Protein AF-A0A0D7WUT8-F1 (afdb_monomer_lite)

Foldseek 3Di:
DVVVVVVVVVVVVVVVVVVVVVVVVVVLLVVLVVVLLVVLVVQLVVVDVQDPVNNVCSVPPDPVCNLVVCVVVVSDDPVVNVVSCVVRPD

Secondary structure (DSSP, 8-state):
-HHHHHHHHHHHHHHHHHHHHHHHHHHHHHHHHHHHHHHHHHHHHHHS---HHHHHHHHHS-HHHHHHHHHHTT-S-HHHHHHHHHHHH-

Structure (mmCIF, N/CA/C/O backbone):
data_AF-A0A0D7WUT8-F1
#
_entry.id   AF-A0A0D7WUT8-F1
#
loop_
_atom_site.group_PDB
_atom_site.id
_atom_site.type_symbol
_atom_site.label_atom_id
_atom_site.label_alt_id
_atom_site.label_comp_id
_atom_site.label_asym_id
_atom_site.label_entity_id
_atom_site.label_seq_id
_atom_site.pdbx_PDB_ins_code
_atom_site.Cartn_x
_atom_site.Cartn_y
_atom_site.Cartn_z
_atom_site.occupancy
_atom_site.B_iso_or_equiv
_atom_site.auth_seq_id
_atom_site.auth_comp_id
_atom_site.auth_asym_id
_atom_site.auth_atom_id
_atom_site.pdbx_PDB_model_num
ATOM 1 N N . MET A 1 1 ? 36.665 3.642 -39.635 1.00 60.22 1 MET A N 1
ATOM 2 C CA . MET A 1 1 ? 35.760 4.665 -39.055 1.00 60.22 1 MET A CA 1
ATOM 3 C C . MET A 1 1 ? 34.303 4.195 -38.999 1.00 60.22 1 MET A C 1
ATOM 5 O O . MET A 1 1 ? 33.701 4.300 -37.943 1.00 60.22 1 MET A O 1
ATOM 9 N N . LEU A 1 2 ? 33.761 3.588 -40.064 1.00 55.56 2 LEU A N 1
ATOM 10 C CA . LEU A 1 2 ? 32.404 3.006 -40.119 1.00 55.56 2 LEU A CA 1
ATOM 11 C C . LEU A 1 2 ? 31.989 2.039 -38.975 1.00 55.56 2 LEU A C 1
ATOM 13 O O . LEU A 1 2 ? 30.893 2.211 -38.448 1.00 55.56 2 LEU A O 1
ATOM 17 N N . PRO A 1 3 ? 32.816 1.070 -38.528 1.00 66.69 3 PRO A N 1
ATOM 18 C CA . PRO A 1 3 ? 32.397 0.122 -37.484 1.00 66.69 3 PRO A CA 1
ATOM 19 C C . PRO A 1 3 ? 32.229 0.766 -36.099 1.00 66.69 3 PRO A C 1
ATOM 21 O O . PRO A 1 3 ? 31.399 0.321 -35.315 1.00 66.69 3 PRO A O 1
ATOM 24 N N . ILE A 1 4 ? 32.954 1.851 -35.810 1.00 71.88 4 ILE A N 1
ATOM 25 C CA . ILE A 1 4 ? 32.871 2.565 -34.524 1.00 71.88 4 ILE A CA 1
ATOM 26 C C . ILE A 1 4 ? 31.520 3.286 -34.405 1.00 71.88 4 ILE A C 1
ATOM 28 O O . ILE A 1 4 ? 30.883 3.240 -33.358 1.00 71.88 4 ILE A O 1
ATOM 32 N N . ILE A 1 5 ? 31.046 3.880 -35.505 1.00 73.56 5 ILE A N 1
ATOM 33 C CA . ILE A 1 5 ? 29.763 4.595 -35.558 1.00 73.56 5 ILE A CA 1
ATOM 34 C C . ILE A 1 5 ? 28.595 3.628 -35.313 1.00 73.56 5 ILE A C 1
ATOM 36 O O . ILE A 1 5 ? 27.689 3.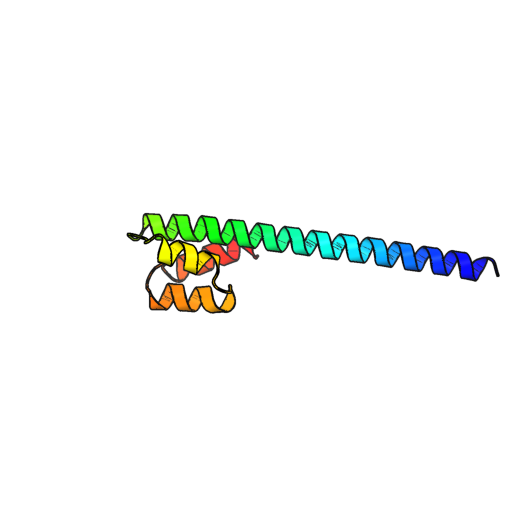937 -34.540 1.00 73.56 5 ILE A O 1
ATOM 40 N N . ILE A 1 6 ? 28.638 2.435 -35.914 1.00 77.06 6 ILE A N 1
ATOM 41 C CA . ILE A 1 6 ? 27.603 1.402 -35.742 1.00 77.06 6 ILE A CA 1
ATOM 42 C C . ILE A 1 6 ? 27.546 0.926 -34.282 1.00 77.06 6 ILE A C 1
ATOM 44 O O . ILE A 1 6 ? 26.461 0.833 -33.708 1.00 77.06 6 ILE A O 1
ATOM 48 N N . VAL A 1 7 ? 28.701 0.691 -33.651 1.00 75.69 7 VAL A N 1
ATOM 49 C CA . VAL A 1 7 ? 28.774 0.285 -32.237 1.00 75.69 7 VAL A CA 1
ATOM 50 C C . VAL A 1 7 ? 28.215 1.373 -31.314 1.00 75.69 7 VAL A C 1
ATOM 52 O O . VAL A 1 7 ? 27.436 1.065 -30.411 1.00 75.69 7 VAL A O 1
ATOM 55 N N . SER A 1 8 ? 28.525 2.649 -31.564 1.00 76.31 8 SER A N 1
ATOM 56 C CA . SER A 1 8 ? 27.965 3.760 -30.784 1.00 76.31 8 SER A CA 1
ATOM 57 C C . SER A 1 8 ? 26.438 3.859 -30.897 1.00 76.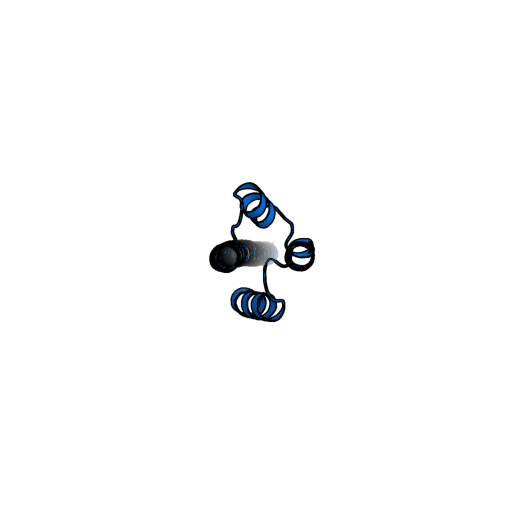31 8 SER A C 1
ATOM 59 O O . SER A 1 8 ? 25.774 4.094 -29.889 1.00 76.31 8 SER A O 1
ATOM 61 N N . ILE A 1 9 ? 25.861 3.625 -32.081 1.00 81.25 9 ILE A N 1
ATOM 62 C CA . ILE A 1 9 ? 24.400 3.641 -32.284 1.00 81.25 9 ILE A CA 1
ATOM 63 C C . ILE A 1 9 ? 23.717 2.509 -31.498 1.00 81.25 9 ILE A C 1
ATOM 65 O O . ILE A 1 9 ? 22.684 2.733 -30.863 1.00 81.25 9 ILE A O 1
ATOM 69 N N . ILE A 1 10 ? 24.307 1.310 -31.488 1.00 82.94 10 ILE A N 1
ATOM 70 C CA . ILE A 1 10 ? 23.773 0.154 -30.750 1.00 82.94 10 ILE A CA 1
ATOM 71 C C . ILE A 1 10 ? 23.762 0.421 -29.237 1.00 82.94 10 ILE A C 1
ATOM 73 O O . ILE A 1 10 ? 22.769 0.132 -28.569 1.00 82.94 10 ILE A O 1
ATOM 77 N N . ILE A 1 11 ? 24.825 1.024 -28.695 1.00 80.31 11 ILE A N 1
ATOM 78 C CA . ILE A 1 11 ? 24.911 1.371 -27.267 1.00 80.31 11 ILE A CA 1
ATOM 79 C C . ILE A 1 11 ? 23.811 2.372 -26.878 1.00 80.31 11 ILE A C 1
ATOM 81 O O . ILE A 1 11 ? 23.141 2.186 -25.862 1.00 80.31 11 ILE A O 1
ATOM 85 N N . VAL A 1 12 ? 23.570 3.399 -27.698 1.00 80.56 12 VAL A N 1
ATOM 86 C CA . VAL A 1 12 ? 22.508 4.392 -27.446 1.00 80.56 12 VAL A CA 1
ATOM 87 C C . VAL A 1 12 ? 21.118 3.743 -27.464 1.00 80.56 12 VAL A C 1
ATOM 89 O O . VAL A 1 12 ? 20.291 4.031 -26.595 1.00 80.56 12 VAL A O 1
ATOM 92 N N . LEU A 1 13 ? 20.865 2.824 -28.401 1.00 81.12 13 LEU A N 1
ATOM 93 C CA . LEU A 1 13 ? 19.610 2.071 -28.471 1.00 81.12 13 LEU A CA 1
ATOM 94 C C . LEU A 1 13 ? 19.373 1.231 -27.212 1.00 81.12 13 LEU A C 1
ATOM 96 O O . LEU A 1 13 ? 18.290 1.312 -26.627 1.00 81.12 13 LEU A O 1
ATOM 100 N N . LEU A 1 14 ? 20.389 0.495 -26.754 1.00 78.56 14 LEU A N 1
ATOM 101 C CA . LEU A 1 14 ? 20.314 -0.319 -25.538 1.00 78.56 14 LEU A CA 1
ATOM 102 C C . LEU A 1 14 ? 20.033 0.533 -24.296 1.00 78.56 14 LEU A C 1
ATOM 104 O O . LEU A 1 14 ? 19.136 0.201 -23.521 1.00 78.56 14 LEU A O 1
ATOM 108 N N . ILE A 1 15 ? 20.724 1.667 -24.139 1.00 76.88 15 ILE A N 1
ATOM 109 C CA . ILE A 1 15 ? 20.489 2.604 -23.029 1.00 76.88 15 ILE A CA 1
ATOM 110 C C . ILE A 1 15 ? 19.052 3.143 -23.073 1.00 76.88 15 ILE A C 1
ATOM 112 O O . ILE A 1 15 ? 18.391 3.218 -22.036 1.00 76.88 15 ILE A O 1
ATOM 116 N N . SER A 1 16 ? 18.530 3.464 -24.261 1.00 71.88 16 SER A N 1
ATOM 117 C CA . SER A 1 16 ? 17.154 3.955 -24.413 1.00 71.88 16 SER A CA 1
ATOM 118 C C . SER A 1 16 ? 16.105 2.909 -24.011 1.00 71.88 16 SER A C 1
ATOM 120 O O . SER A 1 16 ? 15.142 3.242 -23.316 1.00 71.88 16 SER A O 1
ATOM 122 N N . MET A 1 17 ? 16.308 1.637 -24.377 1.00 71.56 17 MET A N 1
ATOM 123 C CA . MET A 1 17 ? 15.422 0.537 -23.983 1.00 71.56 17 MET A CA 1
ATOM 124 C C . MET A 1 17 ? 15.491 0.293 -22.475 1.00 71.56 17 MET A C 1
ATOM 126 O O . MET A 1 17 ? 14.454 0.097 -21.841 1.00 71.56 17 MET A O 1
ATOM 130 N N . PHE A 1 18 ? 16.687 0.386 -21.889 1.00 69.81 18 PHE A N 1
ATOM 131 C CA . PHE A 1 18 ? 16.888 0.222 -20.452 1.00 69.81 18 PHE A CA 1
ATOM 132 C C . PHE A 1 18 ? 16.211 1.337 -19.647 1.00 69.81 18 PHE A C 1
ATOM 134 O O . PHE A 1 18 ? 15.483 1.066 -18.694 1.00 69.81 18 PHE A O 1
ATOM 141 N N . LEU A 1 19 ? 16.368 2.594 -20.076 1.00 71.94 19 LEU A N 1
ATOM 142 C CA . LEU A 1 19 ? 15.682 3.744 -19.482 1.00 71.94 19 LEU A CA 1
ATOM 143 C C . LEU A 1 19 ? 14.166 3.590 -19.589 1.00 71.94 19 LEU A C 1
ATOM 145 O O . LEU A 1 19 ? 13.455 3.783 -18.605 1.00 71.94 19 LEU A O 1
ATOM 149 N N . LYS A 1 20 ? 13.656 3.198 -20.761 1.00 67.94 20 LYS A N 1
ATOM 150 C CA . LYS A 1 20 ? 12.220 2.996 -20.975 1.00 67.94 20 LYS A CA 1
ATOM 151 C C . LYS A 1 20 ? 11.663 1.901 -20.061 1.00 67.94 20 LYS A C 1
ATOM 153 O O . LYS A 1 20 ? 10.622 2.119 -19.445 1.00 67.94 20 LYS A O 1
ATOM 158 N N . GLY A 1 21 ? 12.379 0.784 -19.909 1.00 66.19 21 GLY A N 1
ATOM 159 C CA . GLY A 1 21 ? 12.038 -0.280 -18.959 1.00 66.19 21 GLY A CA 1
ATOM 160 C C . GLY A 1 21 ? 12.059 0.197 -17.504 1.00 66.19 21 GLY A C 1
ATOM 161 O O . GLY A 1 21 ? 11.120 -0.061 -16.756 1.00 66.19 21 GLY A O 1
ATOM 162 N N . TYR A 1 22 ? 13.067 0.984 -17.121 1.00 70.19 22 TYR A N 1
ATOM 163 C CA . TYR A 1 22 ? 13.174 1.566 -15.781 1.00 70.19 22 TYR A CA 1
ATOM 164 C C . TYR A 1 22 ? 12.017 2.526 -15.459 1.00 70.19 22 TYR A C 1
ATOM 166 O O . TYR A 1 22 ? 11.411 2.444 -14.390 1.00 70.19 22 TYR A O 1
ATOM 174 N N . PHE A 1 23 ? 11.661 3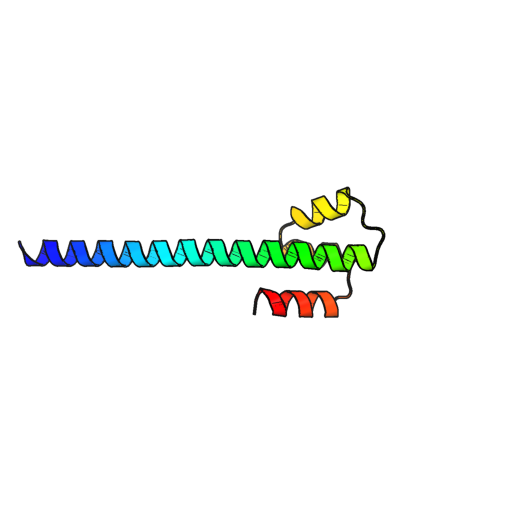.419 -16.388 1.00 69.38 23 PHE A N 1
ATOM 175 C CA . PHE A 1 23 ? 10.521 4.323 -16.213 1.00 69.38 23 PHE A CA 1
ATOM 176 C C . PHE A 1 23 ? 9.190 3.574 -16.159 1.00 69.38 23 PHE A C 1
ATOM 178 O O . PHE A 1 23 ? 8.318 3.946 -15.373 1.00 69.38 23 PHE A O 1
ATOM 185 N N . TYR A 1 24 ? 9.031 2.533 -16.976 1.00 69.12 24 TYR A N 1
ATOM 186 C CA . TYR A 1 24 ? 7.834 1.700 -16.975 1.00 69.12 24 TYR A CA 1
ATOM 187 C C . TYR A 1 24 ? 7.671 0.974 -15.633 1.00 69.12 24 TYR A C 1
ATOM 189 O O . TYR A 1 24 ? 6.635 1.111 -14.986 1.00 69.12 24 TYR A O 1
ATOM 197 N N . SER A 1 25 ? 8.747 0.354 -15.142 1.00 67.56 25 SER A N 1
ATOM 198 C CA . SER A 1 25 ? 8.793 -0.295 -13.828 1.00 67.56 25 SER A CA 1
ATOM 199 C C . SER A 1 25 ? 8.483 0.680 -12.683 1.00 67.56 25 SER A C 1
ATOM 201 O O . SER A 1 25 ? 7.677 0.374 -11.806 1.00 67.56 25 SER A O 1
ATOM 203 N N . LYS A 1 26 ? 9.020 1.910 -12.720 1.00 71.56 26 LYS A N 1
ATOM 204 C CA . LYS A 1 26 ? 8.693 2.952 -11.728 1.00 71.56 26 LYS A CA 1
ATOM 205 C C . LYS A 1 26 ? 7.220 3.358 -11.746 1.00 71.56 26 LYS A C 1
ATOM 207 O O . LYS A 1 26 ? 6.638 3.593 -10.687 1.00 71.56 26 LYS A O 1
ATOM 212 N N . LYS A 1 27 ? 6.615 3.473 -12.932 1.00 75.50 27 LYS A N 1
ATOM 213 C CA . LYS A 1 27 ? 5.188 3.805 -13.068 1.00 75.50 27 LYS A CA 1
ATOM 214 C C . LYS A 1 27 ? 4.302 2.673 -12.555 1.00 75.50 27 LYS A C 1
ATOM 216 O O . LYS A 1 27 ? 3.330 2.955 -11.860 1.00 75.50 27 LYS A O 1
ATOM 221 N N . GLU A 1 28 ? 4.647 1.422 -12.845 1.00 76.69 28 GLU A N 1
ATOM 222 C CA . GLU A 1 28 ? 3.922 0.257 -12.330 1.00 76.69 28 GLU A CA 1
ATOM 223 C C . GLU A 1 28 ? 4.041 0.122 -10.814 1.00 76.69 28 GLU A C 1
ATOM 225 O O . GLU A 1 28 ? 3.025 -0.062 -10.149 1.00 76.69 28 GLU A O 1
ATOM 230 N N . ALA A 1 29 ? 5.237 0.302 -10.248 1.00 75.31 29 ALA A N 1
ATOM 231 C CA . ALA A 1 29 ? 5.440 0.289 -8.801 1.00 75.31 29 ALA A CA 1
ATOM 232 C C . ALA A 1 29 ? 4.607 1.375 -8.102 1.00 75.31 29 ALA A C 1
ATOM 234 O O . ALA A 1 29 ? 3.920 1.098 -7.121 1.00 75.31 29 ALA A O 1
ATOM 235 N N . LYS A 1 30 ? 4.586 2.594 -8.659 1.00 78.19 30 LYS A N 1
ATOM 236 C CA . LYS A 1 30 ? 3.761 3.689 -8.132 1.00 78.19 30 LYS A CA 1
ATOM 237 C C . LYS A 1 30 ? 2.263 3.389 -8.249 1.00 78.19 30 LYS A C 1
ATOM 239 O O . LYS A 1 30 ? 1.505 3.717 -7.344 1.00 78.19 30 LYS A O 1
ATOM 244 N N . LYS A 1 31 ? 1.827 2.750 -9.339 1.00 82.81 31 LYS A N 1
ATOM 245 C CA . LYS A 1 31 ? 0.429 2.330 -9.519 1.00 82.81 31 LYS A CA 1
ATOM 246 C C . LYS A 1 31 ? 0.025 1.264 -8.493 1.00 82.81 31 LYS A C 1
ATOM 248 O O . LYS A 1 31 ? -1.036 1.390 -7.890 1.00 82.81 31 LYS A O 1
ATOM 253 N N . LYS A 1 32 ? 0.876 0.257 -8.271 1.00 82.62 32 LYS A N 1
ATOM 254 C CA . LYS A 1 32 ? 0.684 -0.776 -7.240 1.00 82.62 32 LYS A CA 1
ATOM 255 C C . LYS A 1 32 ? 0.577 -0.160 -5.844 1.00 82.62 32 LYS A C 1
ATOM 257 O O . LYS A 1 32 ? -0.337 -0.496 -5.104 1.00 82.62 32 LYS A O 1
ATOM 262 N N . GLU A 1 33 ? 1.442 0.800 -5.519 1.00 83.06 33 GLU A N 1
ATOM 263 C CA . GLU A 1 33 ? 1.406 1.501 -4.231 1.00 83.06 33 GLU A CA 1
ATOM 264 C C . GLU A 1 33 ? 0.107 2.293 -4.018 1.00 83.06 33 GLU A C 1
ATOM 266 O O . GLU A 1 33 ? -0.491 2.208 -2.948 1.00 83.06 33 GLU A O 1
ATOM 271 N N . VAL A 1 34 ? -0.355 3.041 -5.025 1.00 84.50 34 VAL A N 1
ATOM 272 C CA . VAL A 1 34 ? -1.616 3.797 -4.928 1.00 84.50 34 VAL A CA 1
ATOM 273 C C . VAL A 1 34 ? -2.803 2.854 -4.728 1.00 84.50 34 VAL A C 1
ATOM 275 O O . VAL A 1 34 ? -3.638 3.104 -3.860 1.00 84.50 34 VAL A O 1
ATOM 278 N N . ASN A 1 35 ? -2.854 1.750 -5.478 1.00 87.44 35 ASN A N 1
ATOM 279 C CA . ASN A 1 35 ? -3.910 0.749 -5.334 1.00 87.44 35 ASN A CA 1
ATOM 280 C C . ASN A 1 35 ? -3.890 0.094 -3.947 1.00 87.44 35 ASN A C 1
ATOM 282 O O . ASN A 1 35 ? -4.939 -0.018 -3.318 1.00 87.44 35 ASN A O 1
ATOM 286 N N . PHE A 1 36 ? -2.707 -0.276 -3.450 1.00 89.44 36 PHE A N 1
ATOM 287 C CA . PHE A 1 36 ? -2.531 -0.811 -2.102 1.00 89.44 36 PHE A CA 1
ATOM 288 C C . PHE A 1 36 ? -3.053 0.161 -1.037 1.00 89.44 36 PHE A C 1
ATOM 290 O O . PHE A 1 36 ? -3.835 -0.241 -0.182 1.00 89.44 36 PHE A O 1
ATOM 297 N N . ARG A 1 37 ? -2.674 1.446 -1.103 1.00 85.81 37 ARG A N 1
ATOM 298 C CA . ARG A 1 37 ? -3.115 2.458 -0.126 1.00 85.81 37 ARG A CA 1
ATOM 299 C C . ARG A 1 37 ? -4.620 2.707 -0.185 1.00 85.81 37 ARG A C 1
ATOM 301 O O . ARG A 1 37 ? -5.250 2.838 0.858 1.00 85.81 37 ARG A O 1
ATOM 308 N N . SER A 1 38 ? -5.198 2.738 -1.384 1.00 86.50 38 SER A N 1
ATOM 309 C CA . SER A 1 38 ? -6.644 2.898 -1.557 1.00 86.50 38 SER A CA 1
ATOM 310 C C . SER A 1 38 ? -7.422 1.719 -0.972 1.00 86.50 38 SER A C 1
ATOM 312 O O . SER A 1 38 ? -8.439 1.927 -0.317 1.00 86.50 38 SER A O 1
ATOM 314 N N . GLU A 1 39 ? -6.959 0.489 -1.201 1.00 87.19 39 GLU A N 1
ATOM 315 C CA . GLU A 1 39 ? -7.620 -0.716 -0.690 1.00 87.19 39 GLU A CA 1
ATOM 316 C C . GLU A 1 39 ? -7.424 -0.858 0.829 1.00 87.19 39 GLU A C 1
ATOM 318 O O . GLU A 1 39 ? -8.356 -1.215 1.544 1.00 87.19 39 GLU A O 1
ATOM 323 N N . LEU A 1 40 ? -6.248 -0.478 1.337 1.00 87.88 40 LEU A N 1
ATOM 324 C CA . LEU A 1 40 ? -5.961 -0.390 2.767 1.00 87.88 40 LEU A CA 1
ATOM 325 C C . LEU A 1 40 ? -6.923 0.573 3.474 1.00 87.88 40 LEU A C 1
ATOM 327 O O . LEU A 1 40 ? -7.503 0.210 4.492 1.00 87.88 40 LEU A O 1
ATOM 331 N N . LEU A 1 41 ? -7.113 1.781 2.936 1.00 87.12 41 LEU A N 1
ATOM 332 C CA . LEU A 1 41 ? -8.039 2.759 3.507 1.00 87.12 41 LEU A CA 1
ATOM 333 C C . LEU A 1 41 ? -9.475 2.245 3.523 1.00 87.12 41 LEU A C 1
ATOM 335 O O . LEU A 1 41 ? -10.139 2.380 4.542 1.00 87.12 41 LEU A O 1
ATOM 339 N N . ALA A 1 42 ? -9.930 1.606 2.443 1.00 85.62 42 ALA A N 1
ATOM 340 C CA . ALA A 1 42 ? -11.270 1.026 2.391 1.00 85.62 42 ALA A CA 1
ATOM 341 C C . ALA A 1 42 ? -11.478 -0.045 3.478 1.00 85.62 42 ALA A C 1
ATOM 343 O O . ALA A 1 42 ? -12.534 -0.099 4.105 1.00 85.62 42 ALA A O 1
ATOM 344 N N . ILE A 1 43 ? -10.459 -0.871 3.745 1.00 84.81 43 ILE A N 1
ATOM 345 C CA . ILE A 1 43 ? -10.504 -1.870 4.819 1.00 84.81 43 ILE A CA 1
ATOM 346 C C . ILE A 1 43 ? -10.544 -1.192 6.192 1.00 84.81 43 ILE A C 1
ATOM 348 O O . ILE A 1 43 ? -11.338 -1.595 7.039 1.00 84.81 43 ILE A O 1
ATOM 352 N N . ILE A 1 44 ? -9.723 -0.172 6.436 1.00 82.94 44 ILE A N 1
ATOM 353 C CA . ILE A 1 44 ? -9.690 0.503 7.742 1.00 82.94 44 ILE A CA 1
ATOM 354 C C . ILE A 1 44 ? -10.986 1.291 7.985 1.00 82.94 44 ILE A C 1
ATOM 356 O O . ILE A 1 44 ? -11.487 1.280 9.103 1.00 82.94 44 ILE A O 1
ATOM 360 N N . ASP A 1 45 ? -11.561 1.919 6.958 1.00 82.38 45 ASP A N 1
ATOM 361 C CA . ASP A 1 45 ? -12.819 2.677 7.048 1.00 82.38 45 ASP A CA 1
ATOM 362 C C . ASP A 1 45 ? -14.012 1.743 7.303 1.00 82.38 45 ASP A C 1
ATOM 364 O O . ASP A 1 45 ? -14.915 2.042 8.077 1.00 82.38 45 ASP A O 1
ATOM 368 N N . SER A 1 46 ? -13.971 0.529 6.742 1.00 77.25 46 SER A N 1
ATOM 369 C CA . SER A 1 46 ? -14.976 -0.497 7.041 1.00 77.25 46 SER A CA 1
ATOM 370 C C . SER A 1 46 ? -14.893 -1.057 8.469 1.00 77.25 46 SER A C 1
ATOM 372 O O . SER A 1 46 ? -15.886 -1.576 8.974 1.00 77.25 46 SER A O 1
ATOM 374 N N . ASN A 1 47 ? -13.724 -0.963 9.117 1.00 68.19 47 ASN A N 1
ATOM 375 C CA . ASN A 1 47 ? -13.459 -1.546 10.438 1.00 68.19 47 ASN A CA 1
ATOM 376 C C . ASN A 1 47 ? -13.349 -0.504 11.566 1.00 68.19 47 ASN A C 1
ATOM 378 O O . ASN A 1 47 ? -13.379 -0.874 12.739 1.00 68.19 47 ASN A O 1
ATOM 382 N N . SER A 1 48 ? -13.210 0.783 11.246 1.00 65.38 48 SER A N 1
ATOM 383 C CA . SER A 1 48 ? -12.996 1.857 12.217 1.00 65.38 48 SER A CA 1
ATOM 384 C C . SER A 1 48 ? -13.608 3.168 11.723 1.00 65.38 48 SER A C 1
ATOM 386 O O . SER A 1 48 ? -13.665 3.417 10.524 1.00 65.38 48 SER A O 1
ATOM 388 N N . LEU A 1 49 ? -14.025 4.034 12.653 1.00 67.75 49 LEU A N 1
ATOM 389 C CA . LEU A 1 49 ? -14.380 5.425 12.352 1.00 67.75 49 LEU A CA 1
ATOM 390 C C . LEU A 1 49 ? -13.099 6.202 12.024 1.00 67.75 49 LEU A C 1
ATOM 392 O O . LEU A 1 49 ? -12.499 6.851 12.882 1.00 67.75 49 LEU A O 1
ATOM 396 N N . LEU A 1 50 ? -12.655 6.067 10.781 1.00 75.12 50 LEU A N 1
ATOM 397 C CA . LEU A 1 50 ? -11.427 6.649 10.272 1.00 75.12 50 LEU A CA 1
ATOM 398 C C . LEU A 1 50 ? -11.644 8.157 10.075 1.00 75.12 50 LEU A C 1
ATOM 400 O O . LEU A 1 50 ? -12.528 8.579 9.332 1.00 75.12 50 LEU A O 1
ATOM 404 N N . THR A 1 51 ? -10.864 8.996 10.758 1.00 79.62 51 THR A N 1
ATOM 405 C CA . THR A 1 51 ? -10.932 10.450 10.551 1.00 79.62 51 THR A CA 1
ATOM 406 C C . THR A 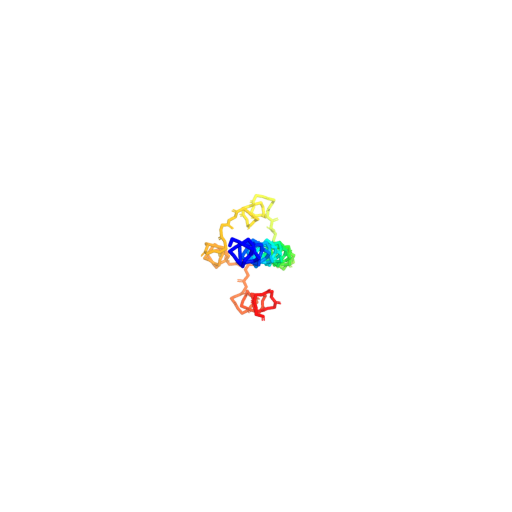1 51 ? -10.179 10.856 9.284 1.00 79.62 51 THR A C 1
ATOM 408 O O . THR A 1 51 ? -9.198 10.221 8.889 1.00 79.62 51 THR A O 1
ATOM 411 N N . GLU A 1 52 ? -10.605 11.952 8.654 1.00 79.25 52 GLU A N 1
ATOM 412 C CA . GLU A 1 52 ? -9.987 12.482 7.427 1.00 79.25 52 GLU A CA 1
ATOM 413 C C . GLU A 1 52 ? -8.484 12.787 7.609 1.00 79.25 52 GLU A C 1
ATOM 415 O O . GLU A 1 52 ? -7.673 12.555 6.705 1.00 79.25 52 GLU A O 1
ATOM 420 N N . ASP A 1 53 ? -8.086 13.194 8.818 1.00 82.62 53 ASP A N 1
ATOM 421 C CA . ASP A 1 53 ? -6.688 13.412 9.200 1.00 82.62 53 ASP A CA 1
ATOM 422 C C . ASP A 1 53 ? -5.862 12.118 9.164 1.00 82.62 53 ASP A C 1
ATOM 424 O O . ASP A 1 53 ? -4.755 12.098 8.620 1.00 82.62 53 ASP A O 1
ATOM 428 N N . ILE A 1 54 ? -6.402 11.013 9.692 1.00 82.06 54 ILE A N 1
ATOM 429 C CA . ILE A 1 54 ? -5.725 9.708 9.698 1.00 82.06 54 ILE A CA 1
ATOM 430 C C . ILE A 1 54 ? -5.657 9.149 8.273 1.00 82.06 54 ILE A C 1
ATOM 432 O O . ILE A 1 54 ? -4.611 8.633 7.874 1.00 82.06 54 ILE A O 1
ATOM 436 N N . ALA A 1 55 ? -6.717 9.307 7.472 1.00 82.38 55 ALA A N 1
ATOM 437 C CA . ALA A 1 55 ? -6.712 8.905 6.065 1.00 82.38 55 ALA A CA 1
ATOM 438 C C . ALA A 1 55 ? -5.605 9.631 5.285 1.00 82.38 55 ALA A C 1
ATOM 440 O O . ALA A 1 55 ? -4.802 9.016 4.576 1.00 82.38 55 ALA A O 1
ATOM 441 N N . THR A 1 56 ? -5.520 10.948 5.473 1.00 83.94 56 THR A N 1
ATOM 442 C CA . THR A 1 56 ? -4.503 11.799 4.847 1.00 83.94 56 THR A CA 1
ATOM 443 C C . THR A 1 56 ? -3.101 11.424 5.317 1.00 83.94 56 THR A C 1
ATOM 445 O O . THR A 1 56 ? -2.160 11.377 4.517 1.00 83.94 56 THR A O 1
ATOM 448 N N . TYR A 1 57 ? -2.946 11.099 6.600 1.00 85.19 57 TYR A N 1
ATOM 449 C CA . TYR A 1 57 ? -1.678 10.640 7.150 1.00 85.19 57 TYR A CA 1
ATOM 450 C C . TYR A 1 57 ? -1.243 9.310 6.523 1.00 85.19 57 TYR A C 1
ATOM 452 O O . TYR A 1 57 ? -0.125 9.216 6.017 1.00 85.19 57 TYR A O 1
ATOM 460 N N . ILE A 1 58 ? -2.139 8.321 6.440 1.00 84.75 58 ILE A N 1
ATOM 461 C CA . ILE A 1 58 ? -1.890 7.021 5.798 1.00 84.75 58 ILE A CA 1
ATOM 462 C C . ILE A 1 58 ? -1.476 7.187 4.335 1.00 84.75 58 ILE A C 1
ATOM 464 O O . ILE A 1 58 ? -0.589 6.473 3.874 1.00 84.75 58 ILE A O 1
ATOM 468 N N . MET A 1 59 ? -2.059 8.138 3.601 1.00 83.06 59 MET A N 1
ATOM 469 C CA . MET A 1 59 ? -1.695 8.400 2.202 1.00 83.06 59 MET A CA 1
ATOM 470 C C . MET A 1 59 ? -0.295 8.992 2.041 1.00 83.06 59 MET A C 1
ATOM 472 O O . MET A 1 59 ? 0.394 8.679 1.069 1.00 83.06 59 MET A O 1
ATOM 476 N N . ASN A 1 60 ? 0.139 9.811 2.997 1.00 84.81 60 ASN A N 1
ATOM 477 C CA . ASN A 1 60 ? 1.408 10.533 2.926 1.00 84.81 60 ASN A CA 1
ATOM 478 C C . ASN A 1 60 ? 2.559 9.825 3.656 1.00 84.81 60 ASN A C 1
ATOM 480 O O . ASN A 1 60 ? 3.728 10.154 3.442 1.00 84.81 60 ASN A O 1
ATOM 484 N N . LEU A 1 61 ? 2.261 8.839 4.505 1.00 85.44 61 LEU A N 1
ATOM 485 C CA . LEU A 1 61 ? 3.271 8.155 5.300 1.00 85.44 61 LEU A CA 1
ATOM 486 C C . LEU A 1 61 ? 4.143 7.235 4.425 1.00 85.44 61 LEU A C 1
ATOM 488 O O . LEU A 1 61 ? 3.615 6.499 3.586 1.00 85.44 61 LEU A O 1
ATOM 492 N N . PRO A 1 62 ? 5.474 7.197 4.612 1.00 84.31 62 PRO A N 1
ATOM 493 C CA . PRO A 1 62 ? 6.327 6.235 3.922 1.00 84.31 62 PRO A CA 1
ATOM 494 C C . PRO A 1 62 ? 5.905 4.790 4.225 1.00 84.31 62 PRO A C 1
ATOM 496 O O . PRO A 1 62 ? 5.702 4.446 5.387 1.00 84.31 62 PRO A O 1
ATOM 499 N N . LEU A 1 63 ? 5.870 3.920 3.209 1.00 78.31 63 LEU A N 1
ATOM 500 C CA . LEU A 1 63 ? 5.483 2.499 3.326 1.00 78.31 63 LEU A CA 1
ATOM 501 C C . LEU A 1 63 ? 6.193 1.759 4.476 1.00 78.31 63 LEU A C 1
ATOM 503 O O . LEU A 1 63 ? 5.568 0.992 5.197 1.00 78.31 63 LEU A O 1
ATOM 507 N N . LYS A 1 64 ? 7.483 2.050 4.700 1.00 78.81 64 LYS A N 1
ATOM 508 C CA . LYS A 1 64 ? 8.282 1.466 5.795 1.00 78.81 64 LYS A CA 1
ATOM 509 C C . LYS A 1 64 ? 7.769 1.810 7.197 1.00 78.81 64 LYS A C 1
ATOM 511 O O . LYS A 1 64 ? 8.032 1.068 8.131 1.00 78.81 64 LYS A O 1
ATOM 516 N N . ARG A 1 65 ? 7.120 2.965 7.354 1.00 81.31 65 ARG A N 1
ATOM 517 C CA . ARG A 1 65 ? 6.547 3.431 8.627 1.00 81.31 65 ARG A CA 1
ATOM 518 C C . ARG A 1 65 ? 5.053 3.147 8.724 1.00 81.31 65 ARG A C 1
ATOM 520 O O . ARG A 1 65 ? 4.508 3.165 9.818 1.00 81.31 65 ARG A O 1
ATOM 527 N N . LEU A 1 66 ? 4.414 2.871 7.591 1.00 84.25 66 LEU A N 1
ATOM 528 C CA . LEU A 1 66 ? 2.987 2.622 7.512 1.00 84.25 66 LEU A CA 1
ATOM 529 C C . LEU A 1 66 ? 2.567 1.387 8.305 1.00 84.25 66 LEU A C 1
ATOM 531 O O . LEU A 1 66 ? 1.598 1.468 9.042 1.00 84.25 66 LEU A O 1
ATOM 535 N N . SER A 1 67 ? 3.312 0.284 8.229 1.00 80.25 67 SER A N 1
ATOM 536 C CA . SER A 1 67 ? 2.995 -0.918 9.012 1.00 80.25 67 SER A CA 1
ATOM 537 C C . SER A 1 67 ? 3.008 -0.661 10.521 1.00 80.25 67 SER A C 1
ATOM 539 O O . SER A 1 67 ? 2.082 -1.071 11.206 1.00 80.25 67 SER A O 1
ATOM 541 N N . ILE A 1 68 ? 4.015 0.070 11.011 1.00 83.25 68 ILE A N 1
ATOM 542 C CA . ILE A 1 68 ? 4.166 0.406 12.434 1.00 83.25 68 ILE A CA 1
ATOM 543 C C . ILE A 1 68 ? 3.003 1.285 12.891 1.00 83.25 68 ILE A C 1
ATOM 545 O O . ILE A 1 68 ? 2.355 0.974 13.879 1.00 83.25 68 ILE A O 1
ATOM 549 N N . PHE A 1 69 ? 2.688 2.337 12.130 1.00 86.06 69 PHE A N 1
ATOM 550 C CA . PHE A 1 69 ? 1.573 3.232 12.441 1.00 86.06 69 PHE A CA 1
ATOM 551 C C . PHE A 1 69 ? 0.233 2.486 12.508 1.00 86.06 69 PHE A C 1
ATOM 553 O O . PHE A 1 69 ? -0.551 2.672 13.433 1.00 86.06 69 PHE A O 1
ATOM 560 N N . LEU A 1 70 ? -0.032 1.618 11.532 1.00 84.94 70 LEU A N 1
ATOM 561 C CA . LEU A 1 70 ? -1.264 0.833 11.489 1.00 84.94 70 LEU A CA 1
ATOM 562 C C . LEU A 1 70 ? -1.397 -0.122 12.684 1.00 84.94 70 LEU A C 1
ATOM 564 O O . LEU A 1 70 ? -2.508 -0.330 13.171 1.00 84.94 70 LEU A O 1
ATOM 568 N N . GLU A 1 71 ? -0.279 -0.680 13.147 1.00 82.00 71 GLU A N 1
ATOM 569 C CA . GLU A 1 71 ? -0.211 -1.580 14.300 1.00 82.00 71 GLU A CA 1
ATOM 570 C C . GLU A 1 71 ? -0.372 -0.821 15.626 1.00 82.00 71 GLU A C 1
ATOM 572 O O . GLU A 1 71 ? -1.218 -1.192 16.437 1.00 82.00 71 GLU A O 1
ATOM 577 N N . GLU A 1 72 ? 0.351 0.290 15.811 1.00 84.31 72 GLU A N 1
ATOM 578 C CA . GLU A 1 72 ? 0.258 1.161 16.995 1.00 84.31 72 GLU A CA 1
ATOM 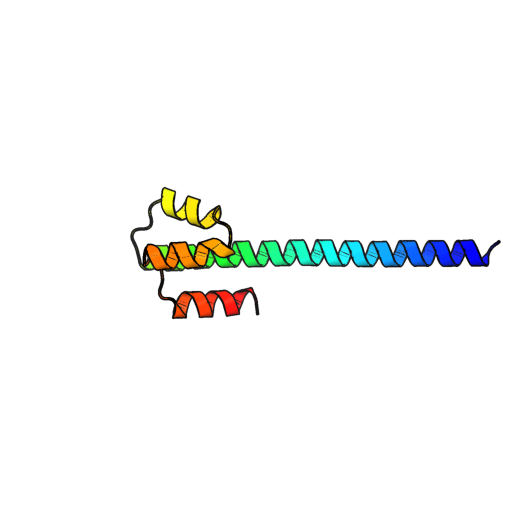579 C C . GLU A 1 72 ? -1.164 1.686 17.216 1.00 84.31 72 GLU A C 1
ATOM 581 O O . GLU A 1 72 ? -1.649 1.741 18.346 1.00 84.31 72 GLU A O 1
ATOM 586 N N . HIS A 1 73 ? -1.854 2.037 16.131 1.00 80.75 73 HIS A N 1
ATOM 587 C CA . HIS A 1 73 ? -3.225 2.533 16.180 1.00 80.75 73 HIS A CA 1
ATOM 588 C C . HIS A 1 73 ? -4.283 1.425 16.078 1.00 80.75 73 HIS A C 1
ATOM 590 O O . HIS A 1 73 ? -5.469 1.742 16.032 1.00 80.75 73 HIS A O 1
ATOM 596 N N . THR A 1 74 ? -3.886 0.143 16.062 1.00 79.94 74 THR A N 1
ATOM 597 C CA . THR A 1 74 ? -4.789 -1.022 15.918 1.00 79.94 74 THR A CA 1
ATOM 598 C C . THR A 1 74 ? -5.819 -0.870 14.787 1.00 79.94 74 THR A C 1
ATOM 600 O O . THR A 1 74 ? -6.939 -1.367 14.861 1.00 79.94 74 THR A O 1
ATOM 603 N N . LEU A 1 75 ? -5.424 -0.192 13.704 1.00 80.25 75 LEU A N 1
ATOM 604 C CA . LEU A 1 75 ? -6.314 0.170 12.594 1.00 80.25 75 LEU A CA 1
ATOM 605 C C . LEU A 1 75 ? -6.632 -1.018 11.683 1.00 80.25 75 LEU A C 1
ATOM 607 O O . LEU A 1 75 ? -7.620 -1.003 10.952 1.00 80.25 75 LEU A O 1
ATOM 611 N N . ILE A 1 76 ? -5.778 -2.039 11.691 1.00 82.00 76 ILE A N 1
ATOM 612 C CA . ILE A 1 76 ? -5.934 -3.240 10.877 1.00 82.00 76 ILE A CA 1
ATOM 613 C C . ILE A 1 76 ? -5.253 -4.431 11.551 1.00 82.00 76 ILE A C 1
ATOM 615 O O . ILE A 1 76 ? -4.202 -4.296 12.178 1.00 82.00 76 ILE A O 1
ATOM 619 N N . HIS A 1 77 ? -5.828 -5.621 11.382 1.00 82.56 77 HIS A N 1
ATOM 620 C CA . HIS A 1 77 ? -5.177 -6.864 11.785 1.00 82.56 77 HIS A CA 1
ATOM 621 C C . HIS A 1 77 ? -3.935 -7.148 10.931 1.00 82.56 77 HIS A C 1
ATOM 623 O O . HIS A 1 77 ? -3.945 -6.980 9.707 1.00 82.56 77 HIS A O 1
ATOM 629 N N . GLN A 1 78 ? -2.875 -7.634 11.579 1.00 78.75 78 GLN A N 1
ATOM 630 C CA . GLN A 1 78 ? -1.585 -7.901 10.940 1.00 78.75 78 GLN A CA 1
ATOM 631 C C . GLN A 1 78 ? -1.707 -8.927 9.798 1.00 78.75 78 GLN A C 1
ATOM 633 O O . GLN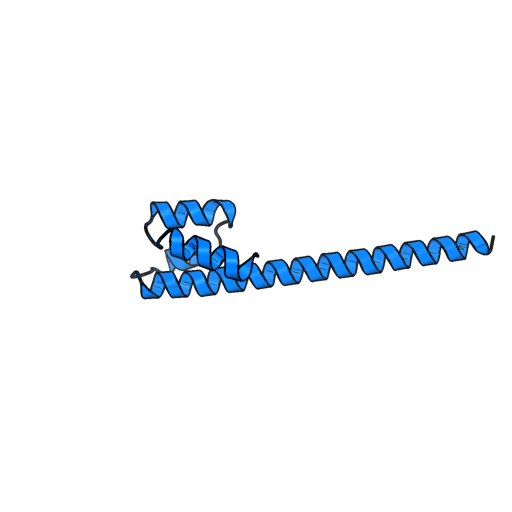 A 1 78 ? -1.123 -8.727 8.735 1.00 78.75 78 GLN A O 1
ATOM 638 N N . ASP A 1 79 ? -2.544 -9.959 9.958 1.00 84.12 79 ASP A N 1
ATOM 639 C CA . ASP A 1 79 ? -2.826 -10.945 8.904 1.00 84.12 79 ASP A CA 1
ATOM 640 C C . ASP A 1 79 ? -3.438 -10.307 7.651 1.00 84.12 79 ASP A C 1
ATOM 642 O O . ASP A 1 79 ? -3.015 -10.593 6.528 1.00 84.12 79 ASP A O 1
ATOM 646 N N . THR A 1 80 ? -4.400 -9.397 7.828 1.00 84.69 80 THR A N 1
ATOM 647 C CA . THR A 1 80 ? -5.041 -8.671 6.723 1.00 84.69 80 THR A CA 1
ATOM 648 C C . THR A 1 80 ? -4.040 -7.763 6.015 1.00 84.69 80 THR A C 1
ATOM 650 O O . THR A 1 80 ? -4.007 -7.723 4.785 1.00 84.69 80 THR A O 1
ATOM 653 N N . LEU A 1 81 ? -3.175 -7.077 6.771 1.00 83.50 81 LEU A N 1
ATOM 654 C CA . LEU A 1 81 ? -2.106 -6.252 6.209 1.00 83.50 81 LEU A CA 1
ATOM 655 C C . LEU A 1 81 ? -1.121 -7.091 5.378 1.00 83.50 81 LEU A C 1
ATOM 657 O O . LEU A 1 81 ? -0.766 -6.689 4.269 1.00 83.50 81 LEU A O 1
ATOM 661 N N . ILE A 1 82 ? -0.715 -8.262 5.880 1.00 84.44 82 ILE A N 1
ATOM 662 C CA . ILE A 1 82 ? 0.191 -9.183 5.178 1.00 84.44 82 ILE A CA 1
ATOM 663 C C . ILE A 1 82 ? -0.456 -9.694 3.885 1.00 84.44 82 ILE A C 1
ATOM 665 O O . ILE A 1 82 ? 0.185 -9.676 2.835 1.00 84.44 82 ILE A O 1
ATOM 669 N N . GLN A 1 83 ? -1.728 -10.105 3.919 1.00 85.62 83 GLN A N 1
ATOM 670 C CA . GLN A 1 83 ? -2.449 -10.545 2.717 1.00 85.62 83 GLN A CA 1
ATOM 671 C C . GLN A 1 83 ? -2.544 -9.433 1.665 1.00 85.62 83 GLN A C 1
ATOM 673 O O . GLN A 1 83 ? -2.327 -9.682 0.476 1.00 85.62 83 GLN A O 1
ATOM 678 N N . LEU A 1 84 ? -2.813 -8.198 2.098 1.00 86.06 84 LEU A N 1
ATOM 679 C CA . LEU A 1 84 ? -2.880 -7.040 1.212 1.00 86.06 84 LEU A CA 1
ATOM 680 C C . LEU A 1 84 ? -1.513 -6.727 0.588 1.00 86.06 84 LEU A C 1
ATOM 682 O O . LEU A 1 84 ? -1.424 -6.460 -0.608 1.00 86.06 84 LEU A O 1
ATOM 686 N N . GLN A 1 85 ? -0.435 -6.797 1.373 1.00 84.31 85 GLN A N 1
ATOM 687 C CA . GLN A 1 85 ? 0.921 -6.596 0.861 1.00 84.31 85 GLN A CA 1
ATOM 688 C C . GLN A 1 85 ? 1.286 -7.642 -0.193 1.00 84.31 85 GLN A C 1
ATOM 690 O O . GLN A 1 85 ? 1.751 -7.271 -1.272 1.00 84.31 85 GLN A O 1
ATOM 695 N N . LYS A 1 86 ? 1.009 -8.925 0.068 1.00 84.69 86 LYS A N 1
ATOM 696 C CA . LYS A 1 86 ? 1.249 -9.996 -0.907 1.00 84.69 86 LYS A CA 1
ATOM 697 C C . LYS A 1 86 ? 0.479 -9.768 -2.203 1.00 84.69 86 LYS A C 1
ATOM 699 O O . LYS A 1 86 ? 1.059 -9.832 -3.274 1.00 84.69 86 LYS A O 1
ATOM 704 N N . LYS A 1 87 ? -0.802 -9.398 -2.119 1.00 85.88 87 LYS A N 1
ATOM 705 C CA . LYS A 1 87 ? -1.660 -9.166 -3.293 1.00 85.88 87 LYS A CA 1
ATOM 706 C C . LYS A 1 87 ? -1.127 -8.095 -4.258 1.00 85.88 87 LYS A C 1
ATOM 708 O O . LYS A 1 87 ? -1.373 -8.189 -5.459 1.00 85.88 87 LYS A O 1
ATOM 713 N N . HIS A 1 88 ? -0.463 -7.052 -3.753 1.00 81.69 88 HIS A N 1
ATOM 714 C CA . HIS A 1 88 ? -0.019 -5.920 -4.582 1.00 81.69 88 HIS A CA 1
ATOM 715 C C . HIS A 1 88 ? 1.469 -5.965 -4.944 1.00 81.69 88 HIS A C 1
ATOM 717 O O . HIS A 1 88 ? 1.852 -5.452 -6.004 1.00 81.69 88 HIS A O 1
ATOM 723 N N . PHE A 1 89 ? 2.312 -6.557 -4.096 1.00 79.19 89 PHE A N 1
ATOM 724 C CA . PHE A 1 89 ? 3.770 -6.499 -4.236 1.00 79.19 89 PHE A CA 1
ATOM 725 C C . PHE A 1 89 ? 4.445 -7.837 -4.576 1.00 79.19 89 PHE A C 1
ATOM 727 O O . PHE A 1 89 ? 5.554 -7.780 -5.108 1.00 79.19 89 PHE A O 1
ATOM 734 N N . GLU A 1 90 ? 3.797 -8.984 -4.342 1.00 73.12 90 GLU A N 1
ATOM 735 C CA . GLU A 1 90 ? 4.216 -10.305 -4.859 1.00 73.12 90 GLU A CA 1
ATOM 736 C C . GLU A 1 90 ? 3.501 -10.628 -6.185 1.00 73.12 90 GLU A C 1
ATOM 738 O O . GLU A 1 90 ? 4.111 -11.342 -7.011 1.00 73.12 90 GLU A O 1
#

Radius of gyration: 20.78 Å; chains: 1; bounding box: 51×24×57 Å

Sequence (90 aa):
MLPIIIVSIIIVLLISMFLKGYFYSKKEAKKKEVNFRSELLAIIDSNSLLTEDIATYIMNLPLKRLSIFLEEHTLIHQDTLIQLQKKHFE

pLDDT: mean 79.2, std 6.77, range [55.56, 89.44]

Organism: NCBI:txid159743